Protein AF-A0A445GTK7-F1 (afdb_monomer)

Foldseek 3Di:
DVVLLPDPPPRDQEAEEEAEDEDPCVVVLVVVQVVVVVVCVVSVHHYYYHYQYDNAQLPDDPVSDPDDPPDDDDDDQVCVCVVCPVVVVSVVSVPD

Sequence (96 aa):
MQALESRHECPIELLKITAVESGTTRYIAEDTGERLKDYAQGMNRPFSFNIVMVSDMLHLREDLFEIDPEETIAVYSLFALRSKIQQSDQLETLRE

Organism: Glycine soja (NCBI:txid3848)

Secondary structure (DSSP, 8-state):
-HHHHT--SS--S-EEEEEEE-TT-HHHHHHHHHHHHHHHHHTT--EEEEEEE-SSGGG--GGGS---TTSPP----TTGGGGGTT-HHHHHTT--

Solvent-accessible surface area (backbone atoms only — not comparable to full-atom values): 6292 Å² total; per-residue (Å²): 109,71,76,57,71,73,36,79,74,82,64,78,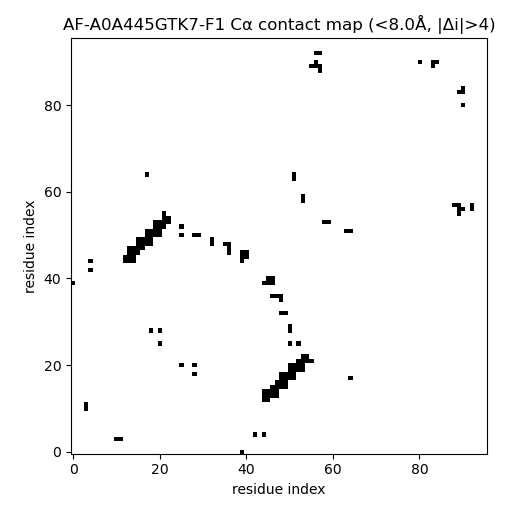77,65,52,77,45,72,47,79,42,53,82,87,50,56,66,59,53,51,55,50,38,51,54,51,48,59,54,30,58,77,68,76,46,54,66,48,70,48,77,41,81,32,90,49,59,77,69,64,54,74,87,75,49,94,76,56,94,90,60,87,86,83,90,84,66,87,66,61,61,64,79,35,67,89,39,57,73,46,54,56,65,73,76,119

Structure (mmCIF, N/CA/C/O backbone):
data_AF-A0A445GTK7-F1
#
_entry.id   AF-A0A445GTK7-F1
#
loop_
_atom_site.group_PDB
_atom_site.id
_atom_site.type_symbol
_atom_site.label_atom_id
_atom_site.label_alt_id
_atom_site.label_comp_id
_atom_site.label_asym_id
_atom_site.label_entity_id
_atom_site.label_seq_id
_atom_site.pdbx_PDB_ins_code
_atom_site.Cartn_x
_atom_site.Cartn_y
_atom_site.Cartn_z
_atom_site.occupancy
_atom_site.B_iso_or_equiv
_atom_site.auth_seq_id
_atom_site.auth_comp_id
_atom_site.auth_asym_id
_atom_site.auth_atom_id
_atom_site.pdbx_PDB_model_num
ATOM 1 N N . MET A 1 1 ? -5.679 10.701 5.177 1.00 88.56 1 MET A N 1
ATOM 2 C CA . MET A 1 1 ? -5.822 10.274 6.587 1.00 88.56 1 MET A CA 1
ATOM 3 C C . MET A 1 1 ? -6.791 11.152 7.363 1.00 88.56 1 MET A C 1
ATOM 5 O O . MET A 1 1 ? -7.753 10.598 7.858 1.00 88.56 1 MET A O 1
ATOM 9 N N . GLN A 1 2 ? -6.626 12.481 7.398 1.00 89.06 2 GLN A N 1
ATOM 10 C CA . GLN A 1 2 ? -7.539 13.396 8.120 1.00 89.06 2 GLN A CA 1
ATOM 11 C C . GLN A 1 2 ? -9.033 13.152 7.842 1.00 89.06 2 GLN A C 1
ATOM 13 O O . GLN A 1 2 ? -9.831 13.047 8.762 1.00 89.06 2 GLN A O 1
ATOM 18 N N . ALA A 1 3 ? -9.413 12.970 6.573 1.00 89.69 3 ALA A N 1
ATOM 19 C CA . ALA A 1 3 ? -10.805 12.685 6.208 1.00 89.69 3 ALA A CA 1
ATOM 20 C C . ALA A 1 3 ? -11.346 11.357 6.787 1.00 89.69 3 ALA A C 1
ATOM 22 O O . ALA A 1 3 ? -12.551 11.203 6.951 1.00 89.69 3 ALA A O 1
ATOM 23 N N . LEU A 1 4 ? -10.465 10.393 7.082 1.00 87.38 4 LEU A N 1
ATOM 24 C CA . LEU A 1 4 ? -10.824 9.126 7.728 1.00 87.38 4 LEU A CA 1
ATOM 25 C C . LEU A 1 4 ? -10.976 9.303 9.240 1.00 87.38 4 LEU A C 1
ATOM 27 O O . LEU A 1 4 ? -11.803 8.640 9.852 1.00 87.38 4 LEU A O 1
ATOM 31 N N . GLU A 1 5 ? -10.205 10.210 9.838 1.00 84.81 5 GLU A N 1
ATOM 32 C CA . GLU A 1 5 ? -10.318 10.544 11.256 1.00 84.81 5 GLU A CA 1
ATOM 33 C C . GLU A 1 5 ? -11.672 11.189 11.570 1.00 84.81 5 GLU A C 1
ATOM 35 O O . GLU A 1 5 ? -12.315 10.801 12.547 1.00 84.81 5 GLU A O 1
ATOM 40 N N . SER A 1 6 ? -12.132 12.101 10.706 1.00 86.62 6 SER A N 1
ATOM 41 C CA . SER A 1 6 ? -13.429 12.778 10.828 1.00 86.62 6 SER A CA 1
ATOM 42 C C . SER A 1 6 ? -14.626 11.921 10.395 1.00 86.62 6 SER A C 1
ATOM 44 O O . SER A 1 6 ? -15.763 12.391 10.435 1.00 86.62 6 SER A O 1
ATOM 46 N N . ARG A 1 7 ? -14.402 10.678 9.944 1.00 86.88 7 ARG A N 1
ATOM 47 C CA . ARG A 1 7 ? -15.474 9.772 9.523 1.00 86.88 7 ARG A CA 1
ATOM 48 C C . ARG A 1 7 ? -16.062 9.055 10.739 1.00 86.88 7 ARG A C 1
ATOM 50 O O . ARG A 1 7 ? -15.422 8.187 11.327 1.00 86.88 7 ARG A O 1
ATOM 57 N N . HIS A 1 8 ? -17.295 9.404 11.102 1.00 85.25 8 HIS A N 1
ATOM 58 C CA . HIS A 1 8 ? -18.010 8.766 12.214 1.00 85.25 8 HIS A CA 1
ATOM 59 C C . HIS A 1 8 ? -18.761 7.492 11.800 1.00 85.25 8 HIS A C 1
ATOM 61 O O . HIS A 1 8 ? -18.922 6.584 12.611 1.00 85.25 8 HIS A O 1
ATOM 67 N N . GLU A 1 9 ? -19.188 7.397 10.541 1.00 88.69 9 GLU A N 1
ATOM 68 C CA . GLU A 1 9 ? -19.835 6.201 9.999 1.00 88.69 9 GLU A CA 1
ATOM 69 C C . GLU A 1 9 ? -18.787 5.186 9.529 1.00 88.69 9 GLU A C 1
ATOM 71 O O . GLU A 1 9 ? -17.898 5.512 8.742 1.00 88.69 9 GLU A O 1
ATOM 76 N N . CYS A 1 10 ? -18.896 3.941 10.002 1.00 85.75 10 CYS A N 1
ATOM 77 C CA . CYS A 1 10 ? -17.935 2.866 9.730 1.00 85.75 10 CYS A CA 1
ATOM 78 C C . CYS A 1 10 ? -16.488 3.287 10.067 1.00 85.75 10 CYS A C 1
ATOM 80 O O . CYS A 1 10 ? -15.696 3.508 9.152 1.00 85.75 10 CYS A O 1
ATOM 82 N N . PRO A 1 11 ? -16.111 3.480 11.342 1.00 86.75 11 PRO A N 1
ATOM 83 C CA . PRO A 1 11 ? -14.737 3.845 11.686 1.00 86.75 11 PRO A CA 1
ATOM 84 C C . PRO A 1 11 ? -13.753 2.769 11.206 1.00 86.75 11 PRO A C 1
ATOM 86 O O . PRO A 1 11 ? -14.051 1.581 11.259 1.00 86.75 11 PRO A O 1
ATOM 89 N N . ILE A 1 12 ? -12.585 3.190 10.722 1.00 89.00 12 ILE A N 1
ATOM 90 C CA . ILE A 1 12 ? -11.527 2.259 10.314 1.00 89.00 12 ILE A CA 1
ATOM 91 C C . ILE A 1 12 ? -10.724 1.858 11.549 1.00 89.00 12 ILE A C 1
ATOM 93 O O . ILE A 1 12 ? -10.290 2.727 12.311 1.00 89.00 12 ILE A O 1
ATOM 97 N N . GLU A 1 13 ? -10.512 0.556 11.715 1.00 90.94 13 GLU A N 1
ATOM 98 C CA . GLU A 1 13 ? -9.724 -0.006 12.815 1.00 90.94 13 GLU A CA 1
ATOM 99 C C . GLU A 1 13 ? -8.219 0.079 12.543 1.00 90.94 13 GLU A C 1
ATOM 101 O O . GLU A 1 13 ? -7.463 0.473 13.425 1.00 90.94 13 GLU A O 1
ATOM 106 N N . LEU A 1 14 ? -7.793 -0.200 11.308 1.00 93.56 14 LEU A N 1
ATOM 107 C CA . LEU A 1 14 ? -6.406 -0.100 10.858 1.00 93.56 14 LEU A CA 1
ATOM 108 C C . LEU A 1 14 ? -6.346 0.458 9.436 1.00 93.56 14 LEU A C 1
ATOM 110 O O . LEU A 1 14 ? -6.988 -0.063 8.526 1.00 93.56 14 LEU A O 1
ATOM 114 N N . LEU A 1 15 ? -5.543 1.502 9.226 1.00 94.31 15 LEU A N 1
ATOM 115 C CA . LEU A 1 15 ? -5.176 1.938 7.881 1.00 94.31 15 LE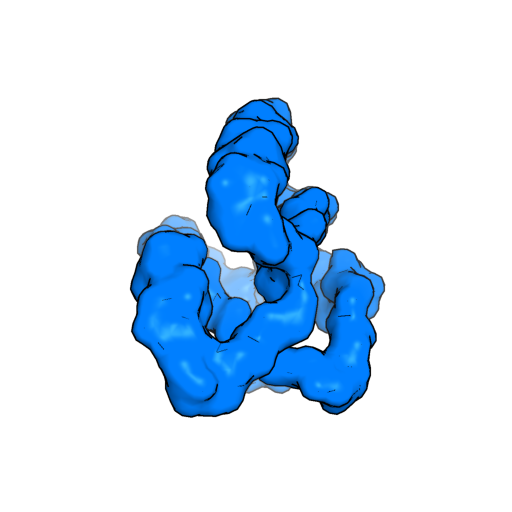U A CA 1
ATOM 116 C C . LEU A 1 15 ? -3.828 1.319 7.494 1.00 94.31 15 LEU A C 1
ATOM 118 O O . LEU A 1 15 ? -2.795 1.699 8.043 1.00 94.31 15 LEU A O 1
ATOM 122 N N . LYS A 1 16 ? -3.839 0.402 6.524 1.00 96.44 16 LYS A N 1
ATOM 123 C CA . LYS A 1 16 ? -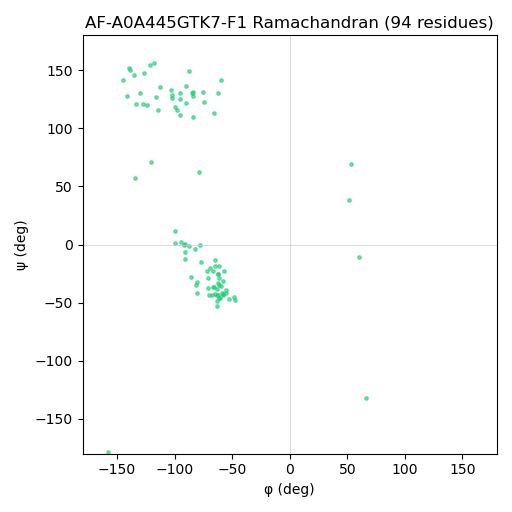2.635 -0.171 5.913 1.00 96.44 16 LYS A CA 1
ATOM 124 C C . LYS A 1 16 ? -2.392 0.466 4.551 1.00 96.44 16 LYS A C 1
ATOM 126 O O . LYS A 1 16 ? -3.277 0.480 3.699 1.00 96.44 16 LYS A O 1
ATOM 131 N N . ILE A 1 17 ? -1.194 1.003 4.343 1.00 97.19 17 ILE A N 1
ATOM 132 C CA . ILE A 1 17 ? -0.746 1.488 3.035 1.00 97.19 17 ILE A CA 1
ATOM 133 C C . ILE A 1 17 ? 0.438 0.635 2.599 1.00 97.19 17 ILE A C 1
ATOM 135 O O . ILE A 1 17 ? 1.416 0.515 3.329 1.00 97.19 17 ILE A O 1
ATOM 139 N N . THR A 1 18 ? 0.365 0.074 1.395 1.00 97.50 18 THR A N 1
ATOM 140 C CA . THR A 1 18 ? 1.504 -0.601 0.767 1.00 97.50 18 THR A CA 1
ATOM 141 C C . THR A 1 18 ? 1.923 0.185 -0.465 1.00 97.50 18 THR A C 1
ATOM 143 O O . THR A 1 18 ? 1.144 0.318 -1.409 1.00 97.50 18 THR A O 1
ATOM 146 N N . ALA A 1 19 ? 3.135 0.738 -0.447 1.00 96.19 19 ALA A N 1
ATOM 147 C CA . ALA A 1 19 ? 3.720 1.406 -1.601 1.00 96.19 19 ALA A CA 1
ATOM 148 C C . ALA A 1 19 ? 4.394 0.373 -2.511 1.00 96.19 19 ALA A C 1
ATOM 150 O O . ALA A 1 19 ? 5.180 -0.450 -2.042 1.00 96.19 19 ALA A O 1
ATOM 151 N N . VAL A 1 20 ? 4.090 0.423 -3.807 1.00 94.19 20 VAL A N 1
ATOM 152 C CA . VAL A 1 20 ? 4.761 -0.395 -4.823 1.00 94.19 20 VAL A CA 1
ATOM 153 C C . VAL A 1 20 ? 5.829 0.464 -5.482 1.00 94.19 20 VAL A C 1
ATOM 155 O O . VAL A 1 20 ? 5.516 1.458 -6.135 1.00 94.19 20 VAL A O 1
ATOM 158 N N . GLU A 1 21 ? 7.085 0.077 -5.309 1.00 93.19 21 GLU A N 1
ATOM 159 C CA . GLU A 1 21 ? 8.248 0.823 -5.780 1.00 93.19 21 GLU A CA 1
ATOM 160 C C . GLU A 1 21 ? 9.087 -0.028 -6.738 1.00 93.19 21 GLU A C 1
ATOM 162 O O . GLU A 1 21 ? 9.099 -1.260 -6.676 1.00 93.19 21 GLU A O 1
ATOM 167 N N . SER A 1 22 ? 9.824 0.641 -7.624 1.00 87.56 22 SER A N 1
ATOM 168 C CA . SER A 1 22 ? 10.753 -0.011 -8.552 1.00 87.56 22 SER A CA 1
ATOM 169 C C . SER A 1 22 ? 12.041 0.793 -8.688 1.00 87.56 22 SER A C 1
ATOM 171 O O . SER A 1 22 ? 12.063 2.011 -8.519 1.00 87.56 22 SER A O 1
ATOM 173 N N . GLY A 1 23 ? 13.147 0.112 -8.984 1.00 87.25 23 GLY A N 1
ATOM 174 C CA . GLY A 1 23 ? 14.448 0.764 -9.121 1.00 87.25 23 GLY A CA 1
ATOM 175 C C . GLY A 1 23 ? 14.968 1.348 -7.801 1.00 87.25 23 GLY A C 1
ATOM 176 O O . GLY A 1 23 ? 15.019 0.662 -6.783 1.00 87.25 23 GLY A O 1
ATOM 177 N N . THR A 1 24 ? 15.421 2.605 -7.825 1.00 87.31 24 THR A N 1
ATOM 178 C CA . THR A 1 24 ? 16.196 3.223 -6.731 1.00 87.31 24 THR A CA 1
ATOM 179 C C . THR A 1 24 ? 15.376 4.121 -5.799 1.00 87.31 24 THR A C 1
ATOM 181 O O . THR A 1 24 ? 15.959 4.863 -5.013 1.00 87.31 24 THR A O 1
ATOM 184 N N . THR A 1 25 ? 14.044 4.095 -5.871 1.00 88.38 25 THR A N 1
ATOM 185 C CA . THR A 1 25 ? 13.163 5.015 -5.121 1.00 88.38 25 THR A CA 1
ATOM 186 C C . THR A 1 25 ? 12.791 4.540 -3.716 1.00 88.38 25 THR A C 1
ATOM 188 O O . THR A 1 25 ? 12.145 5.286 -2.984 1.00 88.38 25 THR A O 1
ATOM 191 N N . ARG A 1 26 ? 13.248 3.353 -3.287 1.00 93.62 26 ARG A N 1
ATOM 192 C CA . ARG A 1 26 ? 12.927 2.771 -1.969 1.00 93.62 26 ARG A CA 1
ATOM 193 C C . ARG A 1 26 ? 13.096 3.754 -0.807 1.00 93.62 26 ARG A C 1
ATOM 195 O O . ARG A 1 26 ? 12.190 3.885 0.004 1.00 93.62 26 ARG A O 1
ATOM 202 N N . TYR A 1 27 ? 14.222 4.464 -0.750 1.00 95.56 27 TYR A N 1
ATOM 203 C CA . TYR A 1 27 ? 14.523 5.381 0.356 1.00 95.56 27 TYR A CA 1
ATOM 204 C C . TYR A 1 27 ? 13.502 6.527 0.477 1.00 95.56 27 TYR A C 1
ATOM 206 O O . TYR A 1 27 ? 13.257 7.027 1.571 1.00 95.56 27 TYR A O 1
ATOM 214 N N . ILE A 1 28 ? 12.888 6.940 -0.641 1.00 96.12 28 ILE A N 1
ATOM 215 C CA . ILE A 1 28 ? 11.847 7.977 -0.664 1.00 96.12 28 ILE A CA 1
ATOM 216 C C . ILE A 1 28 ? 10.573 7.435 -0.017 1.00 96.12 28 ILE A C 1
ATOM 218 O O . ILE A 1 28 ? 9.942 8.130 0.781 1.00 96.12 28 ILE A O 1
ATOM 222 N N . ALA A 1 29 ? 10.202 6.196 -0.348 1.00 96.69 29 ALA A N 1
ATOM 223 C CA . ALA A 1 29 ? 9.052 5.528 0.245 1.00 96.69 29 ALA A CA 1
ATOM 224 C C . ALA A 1 29 ? 9.271 5.233 1.737 1.00 96.69 29 ALA A C 1
ATOM 226 O O . ALA A 1 29 ? 8.336 5.386 2.514 1.00 96.69 29 ALA A O 1
ATOM 227 N N . GLU A 1 30 ? 10.493 4.885 2.151 1.00 97.69 30 GLU A N 1
ATOM 228 C CA . GLU A 1 30 ? 10.851 4.694 3.564 1.00 97.69 30 GLU A CA 1
ATOM 229 C C . GLU A 1 30 ? 10.699 5.996 4.365 1.00 97.69 30 GLU A C 1
ATOM 231 O O . GLU A 1 30 ? 9.943 6.017 5.335 1.00 97.69 30 GLU A O 1
ATOM 236 N N . ASP A 1 31 ? 11.318 7.100 3.922 1.00 98.19 31 ASP A N 1
ATOM 237 C CA . ASP A 1 31 ? 11.174 8.418 4.574 1.00 98.19 31 ASP A CA 1
ATOM 238 C C . ASP A 1 31 ? 9.707 8.870 4.628 1.00 98.19 31 ASP A C 1
ATOM 240 O O . ASP A 1 31 ? 9.208 9.331 5.657 1.00 98.19 31 ASP A O 1
ATOM 244 N N . THR A 1 32 ? 8.980 8.689 3.522 1.00 97.50 32 THR A N 1
ATOM 245 C CA . THR A 1 32 ? 7.553 9.026 3.448 1.00 97.50 32 THR A CA 1
ATOM 246 C C . THR A 1 32 ? 6.733 8.173 4.413 1.00 97.50 32 THR A C 1
ATOM 248 O O . THR A 1 32 ? 5.861 8.699 5.105 1.00 97.50 32 THR A O 1
ATOM 251 N N . GLY A 1 33 ? 7.016 6.873 4.484 1.00 97.62 33 GLY A N 1
ATOM 252 C CA . GLY A 1 33 ? 6.358 5.931 5.380 1.00 97.62 33 GLY A CA 1
ATOM 253 C C . GLY A 1 33 ? 6.543 6.300 6.847 1.00 97.62 33 GLY A C 1
ATOM 254 O O . GLY A 1 33 ? 5.558 6.342 7.582 1.00 97.62 33 GLY A O 1
ATOM 255 N N . GLU A 1 34 ? 7.766 6.639 7.260 1.00 97.75 34 GLU A N 1
ATOM 256 C CA . GLU A 1 34 ? 8.050 7.093 8.629 1.00 97.75 34 GLU A CA 1
ATOM 257 C C . GLU A 1 34 ? 7.298 8.386 8.962 1.00 97.75 34 GLU A C 1
ATOM 259 O O . GLU A 1 34 ? 6.576 8.450 9.956 1.00 97.75 34 GLU A O 1
ATOM 264 N N . ARG A 1 35 ? 7.323 9.376 8.064 1.00 97.50 35 ARG A N 1
ATOM 265 C CA . ARG A 1 35 ? 6.570 10.628 8.256 1.00 97.50 35 ARG A CA 1
ATOM 266 C C . ARG A 1 35 ? 5.060 10.401 8.356 1.00 97.50 35 ARG A C 1
ATOM 268 O O . ARG A 1 35 ? 4.378 11.111 9.094 1.00 97.50 35 ARG A O 1
ATOM 275 N N . LEU A 1 36 ? 4.519 9.431 7.616 1.00 96.94 36 LEU A N 1
ATOM 276 C CA . LEU A 1 36 ? 3.108 9.048 7.703 1.00 96.94 36 LEU A CA 1
ATOM 277 C C . LEU A 1 36 ? 2.783 8.326 9.016 1.00 96.94 36 LEU A C 1
ATOM 279 O O . LEU A 1 36 ? 1.711 8.566 9.573 1.00 96.94 36 LEU A O 1
ATOM 283 N N . LYS A 1 37 ? 3.692 7.486 9.525 1.00 96.12 37 LYS A N 1
ATOM 284 C CA . LYS A 1 37 ? 3.545 6.843 10.839 1.00 96.12 37 LYS A CA 1
ATOM 285 C C . LYS A 1 37 ? 3.528 7.877 11.957 1.00 96.12 37 LYS A C 1
ATOM 287 O O . LYS A 1 37 ? 2.594 7.862 12.756 1.00 96.12 37 LYS A O 1
ATOM 292 N N . ASP A 1 38 ? 4.481 8.805 11.964 1.00 95.06 38 ASP A N 1
ATOM 293 C CA . ASP A 1 38 ? 4.534 9.896 12.945 1.00 95.06 38 ASP A CA 1
ATOM 294 C C . ASP A 1 38 ? 3.254 10.739 12.908 1.00 95.06 38 ASP A C 1
ATOM 296 O O . ASP A 1 38 ? 2.662 11.070 13.938 1.00 95.06 38 ASP A O 1
ATOM 300 N N . TYR A 1 39 ? 2.766 11.034 11.700 1.00 94.19 39 TYR A N 1
ATOM 301 C CA . TYR A 1 39 ? 1.510 11.748 11.518 1.00 94.19 39 TYR A CA 1
ATOM 302 C C . TYR A 1 39 ? 0.307 10.970 12.080 1.00 94.19 39 TYR A C 1
ATOM 304 O O . TYR A 1 39 ? -0.540 11.545 12.766 1.00 94.19 39 TYR A O 1
ATOM 312 N N . ALA A 1 40 ? 0.237 9.658 11.831 1.00 93.44 40 ALA A N 1
ATOM 313 C CA . ALA A 1 40 ? -0.824 8.786 12.333 1.00 93.44 40 ALA A CA 1
ATOM 314 C C . ALA A 1 40 ? -0.824 8.634 13.859 1.00 93.44 40 ALA A C 1
ATOM 316 O O . ALA A 1 40 ? -1.900 8.620 14.465 1.00 93.44 40 ALA A O 1
ATOM 317 N N . GLN A 1 41 ? 0.358 8.603 14.484 1.00 91.06 41 GLN A N 1
ATOM 318 C CA . GLN A 1 41 ? 0.492 8.613 15.943 1.00 91.06 41 GLN A CA 1
ATOM 319 C C . GLN A 1 41 ? -0.162 9.857 16.555 1.00 91.06 41 GLN A C 1
ATOM 321 O O . GLN A 1 41 ? -0.895 9.744 17.536 1.00 91.06 41 GLN A O 1
ATOM 326 N N . GLY A 1 42 ? 0.018 11.029 15.933 1.00 89.19 42 GLY A N 1
ATOM 327 C CA . GLY A 1 42 ? -0.625 12.273 16.366 1.00 89.19 42 GLY A CA 1
ATOM 328 C C . GLY A 1 42 ? -2.160 12.255 16.304 1.00 89.19 42 GLY A C 1
ATOM 329 O O . GLY A 1 42 ? -2.803 12.969 17.068 1.00 89.19 42 GLY A O 1
ATOM 330 N N . MET A 1 43 ? -2.750 11.417 15.443 1.00 85.44 43 MET A N 1
ATOM 331 C CA . MET A 1 43 ? -4.206 11.235 15.308 1.00 85.44 43 MET A CA 1
ATOM 332 C C . MET A 1 43 ? -4.756 10.095 16.186 1.00 85.44 43 MET A C 1
ATOM 334 O O . MET A 1 43 ? -5.952 9.808 16.144 1.00 85.44 43 MET A O 1
ATOM 338 N N . ASN A 1 44 ? -3.902 9.407 16.955 1.00 83.50 44 ASN A N 1
ATOM 339 C CA . ASN A 1 44 ? -4.261 8.233 17.759 1.00 83.50 44 ASN A CA 1
ATOM 340 C C . ASN A 1 44 ? -5.005 7.143 16.952 1.00 83.50 44 ASN A C 1
ATOM 342 O O . ASN A 1 44 ? -5.960 6.527 17.433 1.00 83.50 44 ASN A O 1
ATOM 346 N N . ARG A 1 45 ? -4.595 6.926 15.694 1.00 83.31 45 ARG A N 1
ATOM 347 C CA . ARG A 1 45 ? -5.172 5.911 14.799 1.00 83.31 45 ARG A CA 1
ATOM 348 C C . ARG A 1 45 ? -4.149 4.811 14.510 1.00 83.31 45 ARG A C 1
ATOM 350 O O . ARG A 1 45 ? -3.008 5.140 14.182 1.00 83.31 45 ARG A O 1
ATOM 357 N N . PRO A 1 46 ? -4.538 3.524 14.556 1.00 92.00 46 PRO A N 1
ATOM 358 C CA . PRO A 1 46 ? -3.665 2.447 14.114 1.00 92.00 46 PRO A CA 1
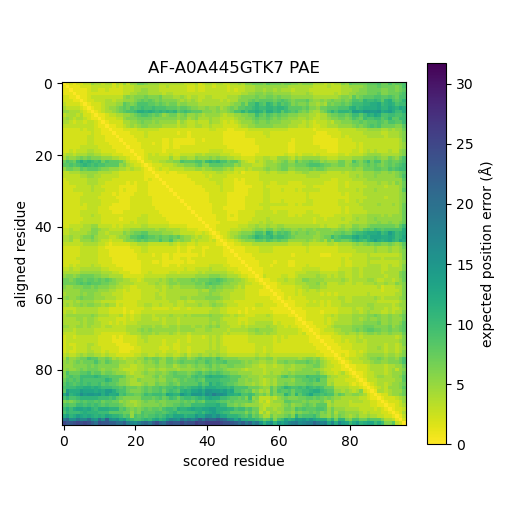ATOM 359 C C . PRO A 1 46 ? -3.330 2.594 12.628 1.00 92.00 46 PRO A C 1
ATOM 361 O O . PRO A 1 46 ? -4.207 2.792 11.780 1.00 92.00 46 PRO A O 1
ATOM 364 N N . PHE A 1 47 ? -2.041 2.507 12.320 1.00 95.56 47 PHE A N 1
ATOM 365 C CA . PHE A 1 47 ? -1.516 2.708 10.980 1.00 95.56 47 PHE A CA 1
ATOM 366 C C . PHE A 1 47 ? -0.327 1.786 10.720 1.00 95.56 47 PHE A C 1
ATOM 368 O O . PHE A 1 47 ? 0.510 1.580 11.600 1.00 95.56 47 PHE A O 1
ATOM 375 N N . SER A 1 48 ? -0.238 1.266 9.499 1.00 96.19 48 SER A N 1
ATOM 376 C CA . SER A 1 48 ? 0.916 0.512 9.012 1.00 96.19 48 SER A CA 1
ATOM 377 C C . SER A 1 48 ? 1.299 0.962 7.604 1.00 96.19 48 SER A C 1
ATOM 379 O O . SER A 1 48 ? 0.451 1.347 6.793 1.00 96.19 48 SER A O 1
ATOM 381 N N . PHE A 1 49 ? 2.601 0.927 7.330 1.00 97.38 49 PHE A N 1
ATOM 382 C CA . PHE A 1 49 ? 3.161 1.274 6.032 1.00 97.38 49 PHE A CA 1
ATOM 383 C C . PHE A 1 49 ? 4.168 0.212 5.609 1.00 97.38 49 PHE A C 1
ATOM 385 O O . PHE A 1 49 ? 5.164 0.004 6.304 1.00 97.38 49 PHE A O 1
ATOM 392 N N . ASN A 1 50 ? 3.903 -0.407 4.465 1.00 97.25 50 ASN A N 1
ATOM 393 C CA . ASN A 1 50 ? 4.710 -1.462 3.868 1.00 97.25 50 ASN A CA 1
ATOM 394 C C . ASN A 1 50 ? 5.241 -1.007 2.505 1.00 97.25 50 ASN A C 1
ATOM 396 O O . ASN A 1 50 ? 4.656 -0.145 1.846 1.00 97.25 50 ASN A O 1
ATOM 400 N N . ILE A 1 51 ? 6.347 -1.606 2.064 1.00 97.00 51 ILE A N 1
ATOM 401 C CA . ILE A 1 51 ? 6.943 -1.330 0.753 1.00 97.00 51 ILE A CA 1
ATOM 402 C C . ILE A 1 51 ? 7.152 -2.651 0.026 1.00 97.00 51 ILE A C 1
ATOM 404 O O . ILE A 1 51 ? 7.911 -3.506 0.485 1.00 97.00 51 ILE A O 1
ATOM 408 N N . VAL A 1 52 ? 6.529 -2.777 -1.139 1.00 96.31 52 VAL A N 1
ATOM 409 C CA . VAL A 1 52 ? 6.746 -3.872 -2.081 1.00 96.31 52 VAL A CA 1
ATOM 410 C C . VAL A 1 52 ? 7.692 -3.377 -3.167 1.00 96.31 52 VAL A C 1
ATOM 412 O O . VAL A 1 52 ? 7.388 -2.431 -3.890 1.00 96.31 52 VAL A O 1
ATOM 415 N N . MET A 1 53 ? 8.857 -4.016 -3.270 1.00 94.31 53 MET A N 1
ATOM 416 C CA . MET A 1 53 ? 9.820 -3.739 -4.335 1.00 94.31 53 MET A CA 1
ATOM 417 C C . MET A 1 53 ? 9.618 -4.722 -5.479 1.00 94.31 53 MET A C 1
ATOM 419 O O . MET A 1 53 ? 9.718 -5.932 -5.272 1.00 94.31 53 MET A O 1
ATOM 423 N N . VAL A 1 54 ? 9.425 -4.202 -6.686 1.00 92.62 54 VAL A N 1
ATOM 424 C CA . VAL A 1 54 ? 9.370 -4.999 -7.916 1.00 92.62 54 VAL A CA 1
ATOM 425 C C . VAL A 1 54 ? 10.349 -4.452 -8.951 1.00 92.62 54 VAL A C 1
ATOM 427 O O . VAL A 1 54 ? 10.623 -3.253 -9.006 1.00 92.62 54 VAL A O 1
ATOM 430 N N . SER A 1 55 ? 10.913 -5.332 -9.776 1.00 90.00 55 SER A N 1
ATOM 431 C CA . SER A 1 55 ? 11.747 -4.936 -10.919 1.00 90.00 55 SER A CA 1
ATOM 432 C C . SER A 1 55 ? 10.915 -4.222 -11.987 1.00 90.00 55 SER A C 1
ATOM 434 O O . SER A 1 55 ? 11.326 -3.183 -12.500 1.00 90.00 55 SER A O 1
ATOM 436 N N . ASP A 1 56 ? 9.729 -4.754 -12.275 1.00 87.06 56 ASP A N 1
ATOM 437 C CA . ASP A 1 56 ? 8.703 -4.154 -13.123 1.00 87.06 56 ASP A CA 1
ATOM 438 C C . ASP A 1 56 ? 7.316 -4.744 -12.795 1.00 87.06 56 ASP A C 1
ATOM 440 O O . ASP A 1 56 ? 7.180 -5.564 -11.884 1.00 87.06 56 ASP A O 1
ATOM 444 N N . MET A 1 57 ? 6.279 -4.311 -13.521 1.00 84.94 57 MET A N 1
ATOM 445 C CA . MET A 1 57 ? 4.890 -4.699 -13.242 1.00 84.94 57 MET A CA 1
ATOM 446 C C . MET A 1 57 ? 4.584 -6.176 -13.531 1.00 84.94 57 MET A C 1
ATOM 448 O O . MET A 1 57 ? 3.631 -6.690 -12.957 1.00 84.94 57 MET A O 1
ATOM 452 N N . LEU A 1 58 ? 5.378 -6.874 -14.356 1.00 87.94 58 LEU A N 1
ATOM 453 C CA . LEU A 1 58 ? 5.187 -8.309 -14.636 1.00 87.94 58 LEU A CA 1
ATOM 454 C C . LEU A 1 58 ? 5.456 -9.168 -13.398 1.00 87.94 58 LEU A C 1
ATOM 456 O O . LEU A 1 58 ? 5.005 -10.306 -13.297 1.00 87.94 58 LEU A O 1
ATOM 460 N N . HIS A 1 59 ? 6.231 -8.627 -12.461 1.00 90.31 59 HIS A N 1
ATOM 461 C CA . HIS A 1 59 ? 6.584 -9.288 -11.214 1.00 90.31 59 HIS A CA 1
ATOM 462 C C . HIS A 1 59 ? 5.659 -8.911 -10.056 1.00 90.31 59 HIS A C 1
ATOM 464 O O . HIS A 1 59 ? 5.886 -9.366 -8.935 1.00 90.31 59 HIS A O 1
ATOM 470 N N . LEU A 1 60 ? 4.635 -8.090 -10.304 1.00 90.31 60 LEU A N 1
ATOM 471 C CA . LEU A 1 60 ? 3.631 -7.770 -9.304 1.00 90.31 60 LEU A CA 1
ATOM 472 C C . LEU A 1 60 ? 2.693 -8.965 -9.134 1.00 90.31 60 LEU A C 1
ATOM 474 O O . LEU A 1 60 ? 2.082 -9.426 -10.092 1.00 90.31 60 LEU A O 1
ATOM 478 N N . ARG A 1 61 ? 2.592 -9.473 -7.909 1.00 90.69 61 ARG A N 1
ATOM 479 C CA . ARG A 1 61 ? 1.758 -10.625 -7.569 1.00 90.69 61 ARG A CA 1
ATOM 480 C C . ARG A 1 61 ? 1.053 -10.377 -6.247 1.00 90.69 61 ARG A C 1
ATOM 482 O O . ARG A 1 61 ? 1.588 -9.678 -5.388 1.00 90.69 61 ARG A O 1
ATOM 489 N N . GLU A 1 62 ? -0.125 -10.967 -6.088 1.00 90.75 62 GLU A N 1
ATOM 490 C CA . GLU A 1 62 ? -0.949 -10.814 -4.885 1.00 90.75 62 GLU A CA 1
ATOM 491 C C . GLU A 1 62 ? -0.228 -11.298 -3.615 1.00 90.75 62 GLU A C 1
ATOM 493 O O . GLU A 1 62 ? -0.310 -10.645 -2.581 1.00 90.75 62 GLU A O 1
ATOM 498 N N . ASP A 1 63 ? 0.573 -12.366 -3.710 1.00 92.56 63 ASP A N 1
ATOM 499 C CA . ASP A 1 63 ? 1.330 -12.950 -2.590 1.00 92.56 63 ASP A CA 1
ATOM 500 C C . ASP A 1 63 ? 2.423 -12.033 -2.015 1.00 92.56 63 ASP A C 1
ATOM 502 O O . ASP A 1 63 ? 2.953 -12.301 -0.938 1.00 92.56 63 ASP A O 1
ATOM 506 N N . LEU A 1 64 ? 2.771 -10.952 -2.721 1.00 94.50 64 LEU A N 1
ATOM 507 C CA . LEU A 1 64 ? 3.690 -9.927 -2.221 1.00 94.50 64 LEU A CA 1
ATOM 508 C C . LEU A 1 64 ? 3.023 -8.981 -1.219 1.00 94.50 64 LEU A C 1
ATOM 510 O O . LEU 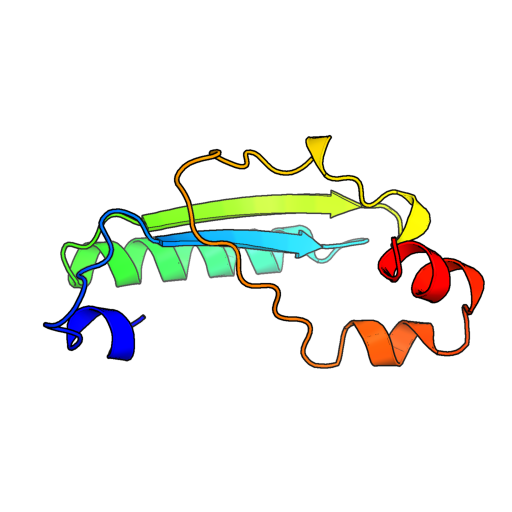A 1 64 ? 3.715 -8.229 -0.531 1.00 94.50 64 LEU A O 1
ATOM 514 N N . PHE A 1 65 ? 1.694 -8.990 -1.161 1.00 94.62 65 PHE A N 1
ATOM 515 C CA . PHE A 1 65 ? 0.911 -8.164 -0.265 1.00 94.62 65 PHE A CA 1
ATOM 516 C C . PHE A 1 65 ? 0.416 -9.010 0.907 1.00 94.62 65 PHE A C 1
ATOM 518 O O . PHE A 1 65 ? -0.127 -10.097 0.740 1.00 94.62 65 PHE A O 1
ATOM 525 N N . GLU A 1 66 ? 0.567 -8.486 2.118 1.00 92.75 66 GLU A N 1
ATOM 526 C CA . GLU A 1 66 ? 0.059 -9.115 3.340 1.00 92.75 66 GLU A CA 1
ATOM 527 C C . GLU A 1 66 ? -1.450 -8.858 3.478 1.00 92.75 66 GLU A C 1
ATOM 529 O O . GLU A 1 66 ? -1.867 -8.138 4.383 1.00 92.75 66 GLU A O 1
ATOM 534 N N . ILE A 1 67 ? -2.260 -9.341 2.532 1.00 93.44 67 ILE A N 1
ATOM 535 C CA . ILE A 1 67 ? -3.702 -9.061 2.477 1.00 93.44 67 ILE A CA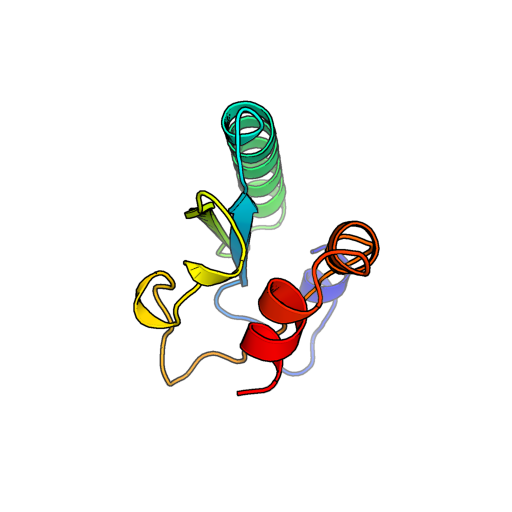 1
ATOM 536 C C . ILE A 1 67 ? -4.448 -9.879 3.531 1.00 93.44 67 ILE A C 1
ATOM 538 O O . ILE A 1 67 ? -4.267 -11.093 3.633 1.00 93.44 67 ILE A O 1
ATOM 542 N N . ASP A 1 68 ? -5.309 -9.205 4.292 1.00 93.19 68 ASP A N 1
ATOM 543 C CA . ASP A 1 68 ? -6.230 -9.848 5.231 1.00 93.19 68 ASP A CA 1
ATOM 544 C C . ASP A 1 68 ? -7.604 -10.050 4.556 1.00 93.19 68 ASP A C 1
ATOM 546 O O . ASP A 1 68 ? -8.134 -9.094 3.988 1.00 93.19 68 ASP A O 1
ATOM 550 N N . PRO A 1 69 ? -8.216 -11.250 4.600 1.00 92.69 69 PRO A N 1
ATOM 551 C CA . PRO A 1 69 ? -9.534 -11.492 4.005 1.00 92.69 69 PRO A CA 1
ATOM 552 C C . PRO A 1 69 ? -10.664 -10.587 4.523 1.00 92.69 69 PRO A C 1
ATOM 554 O O . PRO A 1 69 ? -11.680 -10.441 3.843 1.00 92.69 69 PRO A O 1
ATOM 557 N N . GLU A 1 70 ? -10.522 -10.016 5.721 1.00 93.12 70 GLU A N 1
ATOM 558 C CA . GLU A 1 70 ? -11.518 -9.135 6.340 1.00 93.12 70 GLU A CA 1
ATOM 559 C C . GLU A 1 70 ? -11.297 -7.650 6.002 1.00 93.12 70 GLU A C 1
ATOM 561 O O . GLU A 1 70 ? -12.141 -6.805 6.321 1.00 93.12 70 GLU A O 1
ATOM 566 N N . GLU A 1 71 ? -10.195 -7.297 5.330 1.00 93.69 71 GLU A N 1
ATOM 567 C CA . GLU A 1 71 ? -9.904 -5.908 4.983 1.00 93.69 71 GLU A CA 1
ATOM 568 C C . GLU A 1 71 ? -10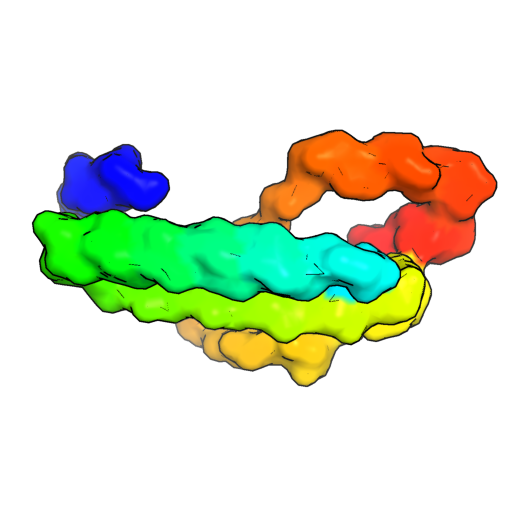.535 -5.474 3.653 1.00 93.69 71 GLU A C 1
ATOM 570 O O . GLU A 1 71 ? -10.695 -6.236 2.701 1.00 93.69 71 GLU A O 1
ATOM 575 N N . THR A 1 72 ? -10.881 -4.189 3.557 1.00 94.06 72 THR A N 1
ATOM 576 C CA . THR A 1 72 ? -11.311 -3.595 2.286 1.00 94.06 72 THR A CA 1
ATOM 577 C C . THR A 1 72 ? -10.107 -3.041 1.534 1.00 94.06 72 THR A C 1
ATOM 579 O O . THR A 1 72 ? -9.431 -2.132 2.019 1.00 94.06 72 THR A O 1
ATOM 582 N N . ILE A 1 73 ? -9.883 -3.537 0.317 1.00 94.94 73 ILE A N 1
ATOM 583 C CA . ILE A 1 73 ? -8.764 -3.127 -0.536 1.00 94.94 73 ILE A CA 1
ATOM 584 C C . ILE A 1 73 ? -9.168 -1.940 -1.414 1.00 94.94 73 ILE A C 1
ATOM 586 O O . ILE A 1 73 ? -10.231 -1.924 -2.035 1.00 94.94 73 ILE A O 1
ATOM 590 N N . ALA A 1 74 ? -8.275 -0.957 -1.517 1.00 94.56 74 ALA A N 1
ATOM 591 C CA . ALA A 1 74 ? -8.355 0.108 -2.506 1.00 94.56 74 ALA A CA 1
ATOM 592 C C . ALA A 1 74 ? -7.007 0.251 -3.219 1.00 94.56 74 ALA A C 1
ATOM 594 O O . ALA A 1 74 ? -5.966 0.373 -2.573 1.00 94.56 74 ALA A O 1
ATOM 595 N N . VAL A 1 75 ? -7.031 0.278 -4.552 1.00 93.56 75 VAL A N 1
ATOM 596 C CA . VAL A 1 75 ? -5.835 0.468 -5.382 1.00 93.56 75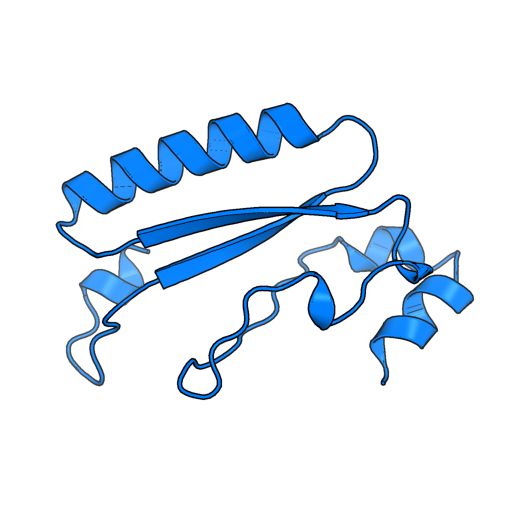 VAL A CA 1
ATOM 597 C C . VAL A 1 75 ? -5.792 1.904 -5.888 1.00 93.56 75 VAL A C 1
ATOM 599 O O . VAL A 1 75 ? -6.757 2.407 -6.464 1.00 93.56 75 VAL A O 1
ATOM 602 N N . TYR A 1 76 ? -4.657 2.571 -5.686 1.00 94.06 76 TYR A N 1
ATOM 603 C CA . TYR A 1 76 ? -4.424 3.935 -6.147 1.00 94.06 76 TYR A CA 1
ATOM 604 C C . TYR A 1 76 ? -3.180 3.996 -7.032 1.00 94.06 76 TYR A C 1
ATOM 606 O O . TYR A 1 76 ? -2.076 3.695 -6.591 1.00 94.06 76 TYR A O 1
ATOM 614 N N . SER A 1 77 ? -3.354 4.419 -8.285 1.00 90.12 77 SER A N 1
ATOM 615 C CA . SER A 1 77 ? -2.291 4.418 -9.297 1.00 90.12 77 SER A CA 1
ATOM 616 C C . SER A 1 77 ? -2.245 5.739 -10.070 1.00 90.12 77 SER A C 1
ATOM 618 O O . SER A 1 77 ? -2.388 5.775 -11.297 1.00 90.12 77 SER A O 1
ATOM 620 N N . LEU A 1 78 ? -2.084 6.859 -9.361 1.00 85.19 78 LEU A N 1
ATOM 621 C CA . LEU A 1 78 ? -2.030 8.170 -10.006 1.00 85.19 78 LEU A CA 1
ATOM 622 C C . LEU A 1 78 ? -0.778 8.279 -10.887 1.00 85.19 78 LEU A C 1
ATOM 624 O O . LEU A 1 78 ? 0.346 8.278 -10.398 1.00 85.19 78 LEU A O 1
ATOM 628 N N . PHE A 1 79 ? -0.986 8.354 -12.202 1.00 84.44 79 PHE A N 1
ATOM 629 C CA . PHE A 1 79 ? 0.042 8.417 -13.253 1.00 84.44 79 PHE A CA 1
ATOM 630 C C . PHE A 1 79 ? 1.017 7.231 -13.350 1.00 84.44 79 PHE A C 1
ATOM 632 O O . PHE A 1 79 ? 1.694 7.130 -14.373 1.00 84.44 79 PHE A O 1
ATOM 639 N N . ALA A 1 80 ? 1.054 6.306 -12.386 1.00 82.69 80 ALA A N 1
ATOM 640 C CA . ALA A 1 80 ? 1.941 5.138 -12.407 1.00 82.69 80 ALA A CA 1
ATOM 641 C C . ALA A 1 80 ? 1.810 4.340 -13.719 1.00 82.69 80 ALA A C 1
ATOM 643 O O . ALA A 1 80 ? 2.797 4.088 -14.413 1.00 82.69 80 ALA A O 1
ATOM 644 N N . LEU A 1 81 ? 0.568 4.071 -14.136 1.00 84.50 81 LEU A N 1
ATOM 645 C CA . LEU A 1 81 ? 0.262 3.315 -15.356 1.00 84.50 81 LEU A CA 1
ATOM 646 C C . LEU A 1 81 ? 0.553 4.092 -16.643 1.00 84.50 81 LEU A C 1
ATOM 648 O O . LEU A 1 81 ? 0.791 3.500 -17.692 1.00 84.50 81 LEU A O 1
ATOM 652 N N . ARG A 1 82 ? 0.589 5.429 -16.581 1.00 85.38 82 ARG A N 1
ATOM 653 C CA . ARG A 1 82 ? 0.848 6.266 -17.761 1.00 85.38 82 ARG A CA 1
ATOM 654 C C . ARG A 1 82 ? 2.239 6.009 -18.331 1.00 85.38 82 ARG A C 1
ATOM 656 O O . ARG A 1 82 ? 2.404 5.986 -19.547 1.00 85.38 82 ARG A O 1
ATOM 663 N N . SER A 1 83 ? 3.225 5.795 -17.460 1.00 78.06 83 SER A N 1
ATOM 664 C CA . SER A 1 83 ? 4.599 5.474 -17.866 1.00 78.06 83 SER A CA 1
ATOM 665 C C . SER A 1 83 ? 4.711 4.128 -18.597 1.00 78.06 83 SER A C 1
ATOM 667 O O . SER A 1 83 ? 5.677 3.898 -19.318 1.00 78.06 83 SER A O 1
ATOM 669 N N . LYS A 1 84 ? 3.696 3.266 -18.456 1.00 79.81 84 LYS A N 1
ATOM 670 C CA . LYS A 1 84 ? 3.655 1.902 -18.986 1.00 79.81 84 LYS A CA 1
ATOM 671 C C . LYS A 1 84 ? 2.868 1.762 -20.287 1.00 79.81 84 LYS A C 1
ATOM 673 O O . LYS A 1 84 ? 2.829 0.683 -20.851 1.00 79.81 84 LYS A O 1
ATOM 678 N N . ILE A 1 85 ? 2.316 2.849 -20.836 1.00 84.44 85 ILE A N 1
ATOM 679 C CA . ILE A 1 85 ? 1.543 2.819 -22.095 1.00 84.44 85 ILE A CA 1
ATOM 680 C C . ILE A 1 85 ? 2.359 2.267 -23.278 1.00 84.44 85 ILE A C 1
ATOM 682 O O . ILE A 1 85 ? 1.797 1.629 -24.161 1.00 84.44 85 ILE A O 1
ATOM 686 N N . GLN A 1 86 ? 3.679 2.481 -23.303 1.00 82.44 86 GLN A N 1
ATOM 687 C CA . GLN A 1 86 ? 4.555 1.934 -24.352 1.00 82.44 86 GLN A CA 1
ATOM 688 C C . GLN A 1 86 ? 4.979 0.471 -24.107 1.00 82.44 86 GLN A C 1
ATOM 690 O O . GLN A 1 86 ? 5.641 -0.113 -24.959 1.00 82.44 86 GLN A O 1
ATOM 695 N N . GLN A 1 87 ? 4.602 -0.113 -22.967 1.00 82.50 87 GLN A N 1
ATOM 696 C CA . GLN A 1 87 ? 4.920 -1.473 -22.520 1.00 82.50 87 GLN A CA 1
ATOM 697 C C . GLN A 1 87 ? 3.598 -2.240 -22.314 1.00 82.50 87 GLN A C 1
ATOM 699 O O . GLN A 1 87 ? 3.155 -2.439 -21.185 1.00 82.50 87 GLN A O 1
ATOM 704 N N . SER A 1 88 ? 2.909 -2.572 -23.418 1.00 80.81 88 SER A N 1
ATOM 705 C CA . SER A 1 88 ? 1.543 -3.147 -23.402 1.00 80.81 88 SER A CA 1
ATOM 706 C C . SER A 1 88 ? 1.441 -4.417 -22.557 1.00 80.81 88 SER A C 1
ATOM 708 O O . SER A 1 88 ? 0.489 -4.581 -21.800 1.00 80.81 88 SER A O 1
ATOM 710 N N . ASP A 1 89 ? 2.464 -5.265 -22.627 1.00 83.31 89 ASP A N 1
ATOM 711 C CA . ASP A 1 89 ? 2.620 -6.489 -21.842 1.00 83.31 89 ASP A CA 1
ATOM 712 C C . ASP A 1 89 ? 2.533 -6.230 -20.327 1.00 83.31 89 ASP A C 1
ATOM 714 O O . ASP A 1 89 ? 1.837 -6.935 -19.593 1.00 83.31 89 ASP A O 1
ATOM 718 N N . GLN A 1 90 ? 3.163 -5.152 -19.857 1.00 83.50 90 GLN A N 1
ATOM 719 C CA . GLN A 1 90 ? 3.137 -4.759 -18.446 1.00 83.50 90 GLN A CA 1
ATOM 720 C C . GLN A 1 90 ? 1.772 -4.232 -17.989 1.00 83.50 90 GLN A C 1
ATOM 722 O O . GLN A 1 90 ? 1.433 -4.349 -16.813 1.00 83.50 90 GLN A O 1
ATOM 727 N N . LEU A 1 91 ? 0.987 -3.636 -18.892 1.00 83.25 91 LEU A N 1
ATOM 728 C CA . LEU A 1 91 ? -0.366 -3.163 -18.585 1.00 83.25 91 LEU A CA 1
ATOM 729 C C . LEU A 1 91 ? -1.403 -4.285 -18.629 1.00 83.25 91 LEU A C 1
ATOM 731 O O . LEU A 1 91 ? -2.353 -4.263 -17.850 1.00 83.25 91 LEU A O 1
ATOM 735 N N . GLU A 1 92 ? -1.238 -5.250 -19.532 1.00 82.81 92 GLU A N 1
ATOM 736 C CA . GLU A 1 92 ? -2.139 -6.400 -19.658 1.00 82.81 92 GLU A CA 1
ATOM 737 C C . GLU A 1 92 ? -2.143 -7.262 -18.395 1.00 82.81 92 GLU A C 1
ATOM 739 O O . GLU A 1 92 ? -3.202 -7.732 -17.992 1.00 82.81 92 GLU A O 1
ATOM 744 N N . THR A 1 93 ? -1.005 -7.345 -17.705 1.00 80.75 93 THR A N 1
ATOM 745 C CA . THR A 1 93 ? -0.861 -8.070 -16.430 1.00 80.75 93 THR A CA 1
ATOM 746 C C . THR A 1 93 ? -1.749 -7.506 -15.306 1.00 80.75 93 THR A C 1
ATOM 748 O O . THR A 1 93 ? -2.017 -8.189 -14.330 1.00 80.75 93 THR A O 1
ATOM 751 N N . LEU A 1 94 ? -2.251 -6.271 -15.431 1.00 74.38 94 LEU A N 1
ATOM 752 C CA . LEU A 1 94 ? -3.135 -5.639 -14.438 1.00 74.38 94 LEU A CA 1
ATOM 753 C C . LEU A 1 94 ? -4.631 -5.879 -14.685 1.00 74.38 94 LEU A C 1
ATOM 755 O O . LEU A 1 94 ? -5.464 -5.298 -13.987 1.00 74.38 94 LEU A O 1
ATOM 759 N N . ARG A 1 95 ? -4.989 -6.622 -15.738 1.00 65.19 95 ARG A N 1
ATOM 760 C CA . ARG A 1 95 ? -6.389 -6.896 -16.097 1.00 65.19 95 ARG A CA 1
ATOM 761 C C . ARG A 1 95 ? -6.954 -8.167 -15.465 1.00 65.19 95 ARG A C 1
ATOM 763 O O . ARG A 1 95 ? -8.166 -8.359 -15.565 1.00 65.19 95 ARG A O 1
ATOM 770 N N . GLU A 1 96 ? -6.101 -9.007 -14.891 1.00 50.75 96 GLU A N 1
ATOM 771 C CA . GLU A 1 96 ? -6.445 -10.279 -14.240 1.00 50.75 96 GLU A CA 1
ATOM 772 C C . GLU A 1 96 ? -6.559 -10.104 -12.724 1.00 50.75 96 GLU A C 1
ATOM 774 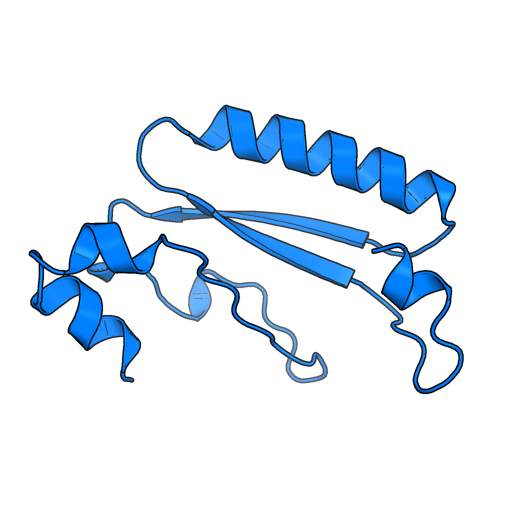O O . GLU A 1 96 ? -7.482 -10.727 -12.154 1.00 50.75 96 GLU A O 1
#

Radius of gyration: 15.28 Å; Cα contacts (8 Å, |Δi|>4): 78; chains: 1; bounding box: 36×26×42 Å

InterPro domains:
  IPR005202 Transcription factor GRAS [PF03514] (1-93)
  IPR005202 Transcription factor GRAS [PS50985] (1-96)
  IPR005202 Transcription factor GRAS [PTHR31636] (1-85)

Mean predicted aligned error: 4.4 Å

Nearest PDB structures (foldseek):
  4irp-assembly3_B  TM=5.535E-01  e=3.376E+00  Homo sapiens
  4irq-assembly3_C  TM=5.850E-01  e=5.777E+00  Homo sapiens
  4a5o-assembly2_D  TM=4.450E-01  e=3.156E+00  Pseudomonas aeruginosa PAO1
  7n2x-assembly1_A  TM=3.821E-01  e=9.885E+00  Escherichia coli O157:H7

pLDDT: mean 89.75, std 7.18, range [50.75, 98.19]